Protein AF-A0A0R3QEC2-F1 (afdb_monomer_lite)

Organism: NCBI:txid42155

Structure (mmCIF, N/CA/C/O backbone):
data_AF-A0A0R3QEC2-F1
#
_entry.id   AF-A0A0R3QEC2-F1
#
loop_
_atom_site.group_PDB
_atom_site.id
_atom_site.type_symbol
_atom_site.label_atom_id
_atom_site.label_alt_id
_atom_site.label_comp_id
_atom_site.label_asym_id
_atom_site.label_entity_id
_atom_site.label_seq_id
_atom_site.pdbx_PDB_ins_code
_atom_site.Cartn_x
_atom_site.Cartn_y
_atom_site.Cartn_z
_atom_site.occupancy
_atom_site.B_iso_or_e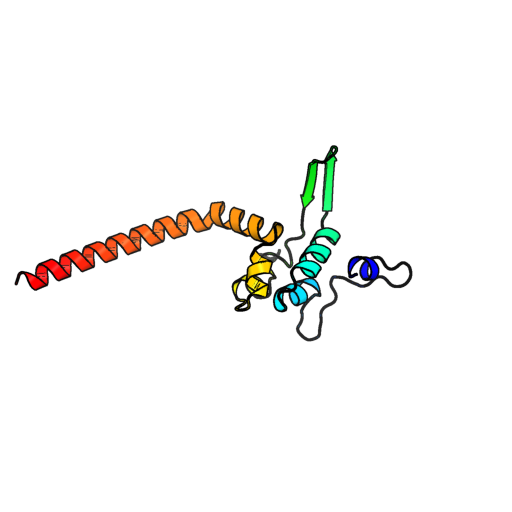quiv
_atom_site.auth_seq_id
_atom_site.auth_comp_id
_atom_site.auth_asym_id
_atom_site.auth_atom_id
_atom_site.pdbx_PDB_model_num
ATOM 1 N N . MET A 1 1 ? 9.757 -11.170 -11.284 1.00 74.12 1 MET A N 1
ATOM 2 C CA . MET A 1 1 ? 9.654 -11.178 -12.782 1.00 74.12 1 MET A CA 1
ATOM 3 C C . MET A 1 1 ? 9.245 -9.807 -13.305 1.00 74.12 1 MET A C 1
ATOM 5 O O . MET A 1 1 ? 9.663 -9.419 -14.393 1.00 74.12 1 MET A O 1
ATOM 9 N N . TYR A 1 2 ? 8.464 -9.063 -12.522 1.00 86.56 2 TYR A N 1
ATOM 10 C CA . TYR A 1 2 ? 8.042 -7.707 -12.837 1.00 86.56 2 TYR A CA 1
ATOM 11 C C . TYR A 1 2 ? 9.228 -6.733 -12.945 1.00 86.56 2 TYR A C 1
ATOM 13 O O . TYR A 1 2 ? 9.320 -5.982 -13.915 1.00 86.56 2 TYR A O 1
ATOM 21 N N . SER A 1 3 ? 10.201 -6.830 -12.030 1.00 86.19 3 SER A N 1
ATOM 22 C CA . SER A 1 3 ? 11.428 -6.017 -12.043 1.00 86.19 3 SER A CA 1
ATOM 23 C C . SER A 1 3 ? 12.177 -6.082 -13.376 1.00 86.19 3 SER A C 1
ATOM 25 O O . SER A 1 3 ? 12.608 -5.059 -13.907 1.00 86.19 3 SER A O 1
ATOM 27 N N . TYR A 1 4 ? 12.268 -7.278 -13.966 1.00 89.19 4 TYR A N 1
ATOM 28 C CA . TYR A 1 4 ? 12.921 -7.473 -15.258 1.00 89.19 4 TYR A CA 1
ATOM 29 C C . TYR A 1 4 ? 12.174 -6.769 -16.397 1.00 89.19 4 TYR A C 1
ATOM 31 O O . TYR A 1 4 ? 12.809 -6.149 -17.243 1.00 89.19 4 TYR A O 1
ATOM 39 N N . ALA A 1 5 ? 10.838 -6.828 -16.407 1.00 89.62 5 ALA A N 1
ATOM 40 C CA . ALA A 1 5 ? 10.022 -6.183 -17.435 1.00 89.62 5 ALA A CA 1
ATOM 41 C C . ALA A 1 5 ? 10.134 -4.651 -17.378 1.00 89.62 5 ALA A C 1
ATOM 43 O O . ALA A 1 5 ? 10.307 -4.002 -18.408 1.00 89.62 5 ALA A O 1
ATOM 44 N N . VAL A 1 6 ? 10.097 -4.071 -16.175 1.00 90.50 6 VAL A N 1
ATOM 45 C CA . VAL A 1 6 ? 10.243 -2.617 -15.989 1.00 90.50 6 VAL A CA 1
ATOM 46 C C . VAL A 1 6 ? 11.655 -2.150 -16.352 1.00 90.50 6 VAL A C 1
ATOM 48 O O . VAL A 1 6 ? 11.821 -1.108 -16.977 1.00 90.50 6 VAL A O 1
ATOM 51 N N . ARG A 1 7 ? 12.686 -2.938 -16.023 1.00 89.50 7 ARG A N 1
ATOM 52 C CA . ARG A 1 7 ? 14.099 -2.600 -16.274 1.00 89.50 7 ARG A CA 1
ATOM 53 C C . ARG A 1 7 ? 14.646 -3.144 -17.598 1.00 89.50 7 ARG A C 1
ATOM 55 O O . ARG A 1 7 ? 15.861 -3.176 -17.790 1.00 89.50 7 ARG A O 1
ATOM 62 N N . HIS A 1 8 ? 13.786 -3.603 -18.505 1.00 91.38 8 HIS A N 1
ATOM 63 C CA . HIS A 1 8 ? 14.235 -4.229 -19.743 1.00 91.38 8 HIS A CA 1
ATOM 64 C C . HIS A 1 8 ? 14.979 -3.225 -20.639 1.00 91.38 8 HIS A C 1
ATOM 66 O O . HIS A 1 8 ? 14.452 -2.173 -20.992 1.00 91.38 8 HIS A O 1
ATOM 72 N N . TRP A 1 9 ? 16.195 -3.585 -21.058 1.00 90.25 9 TRP A N 1
ATOM 73 C CA . TRP A 1 9 ? 17.149 -2.686 -21.721 1.00 90.25 9 TRP A CA 1
ATOM 74 C C . TRP A 1 9 ? 16.663 -2.078 -23.048 1.00 90.25 9 TRP A C 1
ATOM 76 O O . TRP A 1 9 ? 17.016 -0.947 -23.361 1.00 90.25 9 TRP A O 1
ATOM 86 N N . ALA A 1 10 ? 15.862 -2.808 -23.834 1.00 91.94 10 ALA A N 1
ATOM 87 C CA . ALA A 1 10 ? 15.397 -2.345 -25.148 1.00 91.94 10 ALA A CA 1
ATOM 88 C C . ALA A 1 10 ? 13.958 -1.805 -25.146 1.00 91.94 10 ALA A C 1
ATOM 90 O O . ALA A 1 10 ? 13.570 -1.067 -26.048 1.00 91.94 10 ALA A O 1
ATOM 91 N N . LYS A 1 11 ? 13.140 -2.234 -24.179 1.00 90.50 11 LYS A N 1
ATOM 92 C CA . LYS A 1 11 ? 11.689 -1.979 -24.128 1.00 90.50 11 LYS A CA 1
ATOM 93 C C . LYS A 1 11 ? 11.215 -2.014 -22.672 1.00 90.50 11 LYS A C 1
ATOM 95 O O . LYS A 1 11 ? 10.656 -3.033 -22.268 1.00 90.50 11 LYS A O 1
ATOM 100 N N . PRO A 1 12 ? 11.498 -0.970 -21.879 1.00 89.88 12 PRO A N 1
ATOM 101 C CA . PRO A 1 12 ? 11.051 -0.912 -20.494 1.00 89.88 12 PRO A CA 1
ATOM 102 C C . PRO A 1 12 ? 9.522 -0.831 -20.435 1.00 89.88 12 PRO A C 1
ATOM 104 O O . PRO A 1 12 ? 8.898 -0.104 -21.211 1.00 89.88 12 PRO A O 1
ATOM 107 N N . ALA A 1 13 ? 8.918 -1.597 -19.530 1.00 89.62 13 ALA A N 1
ATOM 108 C CA . ALA A 1 13 ? 7.489 -1.509 -19.251 1.00 89.62 13 ALA A CA 1
ATOM 109 C C . ALA A 1 13 ? 7.173 -0.266 -18.405 1.00 89.62 13 ALA A C 1
ATOM 111 O O . ALA A 1 13 ? 7.894 0.039 -17.455 1.00 89.62 13 ALA A O 1
ATOM 112 N N . ASP A 1 14 ? 6.075 0.422 -18.726 1.00 88.25 14 ASP A N 1
ATOM 113 C CA . ASP A 1 14 ? 5.601 1.575 -17.957 1.00 88.25 14 ASP A CA 1
ATOM 114 C C . ASP A 1 14 ? 4.799 1.109 -16.721 1.00 88.25 14 ASP A C 1
ATOM 116 O O . ASP A 1 14 ? 3.773 0.439 -16.881 1.00 88.25 14 ASP A O 1
ATOM 120 N N . PRO A 1 15 ? 5.229 1.442 -15.488 1.00 85.38 15 PRO A N 1
ATOM 121 C CA . PRO A 1 15 ? 4.535 1.053 -14.260 1.00 85.38 15 PRO A CA 1
ATOM 122 C C . PRO A 1 15 ? 3.237 1.838 -14.000 1.00 85.38 15 PRO A C 1
ATOM 124 O O . PRO A 1 15 ? 2.452 1.430 -13.146 1.00 85.38 15 PRO A O 1
ATOM 127 N N . ASN A 1 16 ? 2.996 2.945 -14.710 1.00 86.00 16 ASN A N 1
ATOM 128 C CA . ASN A 1 16 ? 1.839 3.821 -14.507 1.00 86.00 16 ASN A CA 1
ATOM 129 C C . ASN A 1 16 ? 0.770 3.675 -15.600 1.00 86.00 16 ASN A C 1
ATOM 131 O O . ASN A 1 16 ? -0.221 4.408 -15.590 1.00 86.00 16 ASN A O 1
ATOM 135 N N . ILE A 1 17 ? 0.943 2.735 -16.534 1.00 89.50 17 ILE A N 1
ATOM 136 C CA . ILE A 1 17 ? -0.031 2.494 -17.599 1.00 89.50 17 ILE A CA 1
ATOM 137 C C . ILE A 1 17 ? -1.372 2.039 -17.018 1.00 89.50 17 ILE A C 1
ATOM 139 O O . ILE A 1 17 ? -1.427 1.157 -16.169 1.00 89.50 17 ILE A O 1
ATOM 143 N N . VAL A 1 18 ? -2.474 2.626 -17.478 1.00 90.25 18 VAL A N 1
ATOM 144 C CA . VAL A 1 18 ? -3.816 2.263 -17.007 1.00 90.25 18 VAL A CA 1
ATOM 145 C C . VAL A 1 18 ? -4.487 1.279 -17.957 1.00 90.25 18 VAL A C 1
ATOM 147 O O . VAL A 1 18 ? -4.345 1.369 -19.177 1.00 90.25 18 VAL A O 1
ATOM 150 N N . ASN A 1 19 ? -5.238 0.330 -17.401 1.00 91.25 19 ASN A N 1
ATOM 151 C CA . ASN A 1 19 ? -6.097 -0.547 -18.192 1.00 91.25 19 ASN A CA 1
ATOM 152 C C . ASN A 1 19 ? -7.417 0.154 -18.584 1.00 91.25 19 ASN A C 1
ATOM 154 O O . ASN A 1 19 ? -7.685 1.286 -18.185 1.00 91.25 19 ASN A O 1
ATOM 158 N N . ALA A 1 20 ? -8.287 -0.538 -19.329 1.00 91.88 20 ALA A N 1
ATOM 159 C CA . ALA A 1 20 ? -9.606 -0.014 -19.715 1.00 91.88 20 ALA A CA 1
ATOM 160 C C . ALA A 1 20 ? -10.526 0.315 -18.518 1.00 91.88 20 ALA A C 1
ATOM 162 O O . ALA A 1 20 ? -11.481 1.069 -18.667 1.00 91.88 20 ALA A O 1
ATOM 163 N N . ALA A 1 21 ? -10.236 -0.238 -17.338 1.00 86.50 21 ALA A N 1
ATOM 164 C CA . ALA A 1 21 ? -10.931 0.051 -16.088 1.00 86.50 21 ALA A CA 1
ATOM 165 C C . ALA A 1 21 ? -10.243 1.156 -15.257 1.00 86.50 21 ALA A C 1
ATOM 167 O O . ALA A 1 21 ? -10.613 1.355 -14.104 1.00 86.50 21 ALA A O 1
ATOM 168 N N . GLY A 1 22 ? -9.233 1.846 -15.803 1.00 86.31 22 GLY A N 1
ATOM 169 C CA . GLY A 1 22 ? -8.507 2.919 -15.119 1.00 86.31 22 GLY A CA 1
ATOM 170 C C . GLY A 1 22 ? -7.526 2.452 -14.037 1.00 86.31 22 GLY A C 1
ATOM 171 O O . GLY A 1 22 ? -7.051 3.271 -13.258 1.00 86.31 22 GLY A O 1
ATOM 172 N N . LEU A 1 23 ? -7.210 1.155 -13.970 1.00 87.12 23 LEU A N 1
ATOM 173 C CA . LEU A 1 23 ? -6.312 0.587 -12.962 1.00 87.12 23 LEU A CA 1
ATOM 174 C C . LEU A 1 23 ? -4.873 0.541 -13.477 1.00 87.12 23 LEU A C 1
ATOM 176 O O . LEU A 1 23 ? -4.609 0.007 -14.556 1.00 87.12 23 LEU A O 1
ATOM 180 N N . THR A 1 24 ? -3.951 1.044 -12.663 1.00 89.50 24 THR A N 1
ATOM 181 C CA . THR A 1 24 ? -2.507 0.814 -12.798 1.00 89.50 24 THR A CA 1
ATOM 182 C C . THR A 1 24 ? -2.148 -0.632 -12.425 1.00 89.50 24 THR A C 1
ATOM 184 O O . THR A 1 24 ? -2.899 -1.276 -11.691 1.00 89.50 24 THR A O 1
ATOM 187 N N . PRO A 1 25 ? -0.987 -1.166 -12.845 1.00 90.38 25 PRO A N 1
ATOM 188 C CA . PRO A 1 25 ? -0.506 -2.480 -12.421 1.00 90.38 25 PRO A CA 1
ATOM 189 C C . PRO A 1 25 ? -0.522 -2.667 -10.900 1.00 90.38 25 PRO A C 1
ATOM 191 O O . PRO A 1 25 ? -0.915 -3.728 -10.421 1.00 90.38 25 PRO A O 1
ATOM 194 N N . LEU A 1 26 ? -0.173 -1.616 -10.148 1.00 90.19 26 LEU A N 1
ATOM 195 C CA . LEU A 1 26 ? -0.185 -1.626 -8.686 1.00 90.19 26 LEU A CA 1
ATOM 196 C C . LEU A 1 26 ? -1.605 -1.763 -8.119 1.00 90.19 26 LEU A C 1
ATOM 198 O O . LEU A 1 26 ? -1.857 -2.626 -7.283 1.00 90.19 26 LEU A O 1
ATOM 202 N N . THR A 1 27 ? -2.546 -0.940 -8.591 1.00 89.88 27 THR A N 1
ATOM 203 C CA . THR A 1 27 ? -3.953 -0.995 -8.140 1.00 89.88 27 THR A CA 1
ATOM 204 C C . THR A 1 27 ? -4.670 -2.255 -8.628 1.00 89.88 27 THR A C 1
ATOM 206 O O . THR A 1 27 ? -5.575 -2.769 -7.975 1.00 89.88 27 THR A O 1
ATOM 209 N N . LEU A 1 28 ? -4.241 -2.819 -9.756 1.00 91.00 28 LEU A N 1
ATOM 210 C CA . LEU A 1 28 ? -4.712 -4.115 -10.221 1.00 91.00 28 LEU A CA 1
ATOM 211 C C . LEU A 1 28 ? -4.204 -5.249 -9.321 1.00 91.00 28 LEU A C 1
ATOM 213 O O . LEU A 1 28 ? -4.984 -6.130 -8.961 1.00 91.00 28 LEU A O 1
ATOM 217 N N . ALA A 1 29 ? -2.927 -5.220 -8.929 1.00 91.75 29 ALA A N 1
ATOM 218 C CA . ALA A 1 29 ? -2.355 -6.203 -8.012 1.00 91.75 29 ALA A CA 1
ATOM 219 C C . ALA A 1 29 ? -3.083 -6.198 -6.661 1.00 91.75 29 ALA A C 1
ATOM 221 O O . ALA A 1 29 ? -3.400 -7.270 -6.139 1.00 91.75 29 ALA A O 1
ATOM 222 N N . THR A 1 30 ? -3.441 -5.014 -6.147 1.00 90.69 30 THR A N 1
ATOM 223 C CA . THR A 1 30 ? -4.228 -4.909 -4.912 1.00 90.69 30 THR A CA 1
ATOM 224 C C . THR A 1 30 ? -5.661 -5.383 -5.082 1.00 90.69 30 THR A C 1
ATOM 226 O O . THR A 1 30 ? -6.171 -6.120 -4.239 1.00 90.69 30 THR A O 1
ATOM 229 N N . LYS A 1 31 ? -6.307 -5.066 -6.206 1.00 90.81 31 LYS A N 1
ATOM 230 C CA . LYS A 1 31 ? -7.647 -5.580 -6.510 1.00 90.81 31 LYS A CA 1
ATOM 231 C C . LYS A 1 31 ? -7.691 -7.107 -6.563 1.00 90.81 31 LYS A C 1
ATOM 233 O O . LYS A 1 31 ? -8.659 -7.697 -6.095 1.00 90.81 31 LYS A O 1
ATOM 238 N N . LEU A 1 32 ? -6.638 -7.739 -7.079 1.00 91.12 32 LEU A N 1
ATOM 239 C CA . LEU A 1 32 ? -6.506 -9.196 -7.166 1.00 91.12 32 LEU A CA 1
ATOM 240 C C . LEU A 1 32 ? -5.950 -9.861 -5.892 1.00 91.12 32 LEU A C 1
ATOM 242 O O . LEU A 1 32 ? -5.882 -11.089 -5.845 1.00 91.12 32 LEU A O 1
ATOM 246 N N . GLY A 1 33 ? -5.510 -9.091 -4.891 1.00 90.75 33 GLY A N 1
ATOM 247 C CA . GLY A 1 33 ? -4.911 -9.630 -3.665 1.00 90.75 33 GLY A CA 1
ATOM 248 C C . GLY A 1 33 ? -3.540 -10.289 -3.863 1.00 90.75 33 GLY A C 1
ATOM 249 O O . GLY A 1 33 ? -3.185 -11.220 -3.152 1.00 90.75 33 GLY A O 1
ATOM 250 N N . ARG A 1 34 ? -2.749 -9.880 -4.861 1.00 92.50 34 ARG A N 1
ATOM 251 C CA . ARG A 1 34 ? -1.446 -10.513 -5.149 1.00 92.50 34 ARG A CA 1
ATOM 252 C C . ARG A 1 34 ? -0.312 -9.837 -4.374 1.00 92.50 34 ARG A C 1
ATOM 254 O O . ARG A 1 34 ? 0.372 -8.974 -4.922 1.00 92.50 34 ARG A O 1
ATOM 261 N N . LYS A 1 35 ? -0.108 -10.265 -3.123 1.00 92.12 35 LYS A N 1
ATOM 262 C CA . LYS A 1 35 ? 0.888 -9.702 -2.193 1.00 92.12 35 LYS A CA 1
ATOM 263 C C . LYS A 1 35 ? 2.317 -9.688 -2.744 1.00 92.12 35 LYS A C 1
ATOM 265 O O . LYS A 1 35 ? 2.918 -8.623 -2.790 1.00 92.12 35 LYS A O 1
ATOM 270 N N . ASP A 1 36 ? 2.830 -10.819 -3.230 1.00 91.44 36 ASP A N 1
ATOM 271 C CA . ASP A 1 36 ? 4.238 -10.927 -3.656 1.00 91.44 36 ASP A CA 1
ATOM 272 C C . ASP A 1 36 ? 4.606 -9.914 -4.753 1.00 91.44 36 ASP A C 1
ATOM 274 O O . ASP A 1 36 ? 5.641 -9.250 -4.708 1.00 91.44 36 ASP A O 1
ATOM 278 N N . ILE A 1 37 ? 3.725 -9.766 -5.749 1.00 92.19 37 ILE A N 1
ATOM 279 C CA . ILE A 1 37 ? 3.924 -8.834 -6.866 1.00 92.19 37 ILE A CA 1
ATOM 280 C C . ILE A 1 37 ? 3.743 -7.390 -6.396 1.00 92.19 37 ILE A C 1
ATOM 282 O O . ILE A 1 37 ? 4.470 -6.507 -6.846 1.00 92.19 37 ILE A O 1
ATOM 286 N N . PHE A 1 38 ? 2.789 -7.143 -5.497 1.00 92.00 38 PHE A N 1
ATOM 287 C CA . PHE A 1 38 ? 2.576 -5.829 -4.901 1.00 92.00 38 PHE A CA 1
ATOM 288 C C . PHE A 1 38 ? 3.817 -5.347 -4.134 1.00 92.00 38 PHE A C 1
ATOM 290 O O . PHE A 1 38 ? 4.243 -4.206 -4.316 1.00 92.00 38 PHE A O 1
ATOM 297 N N . GLU A 1 39 ? 4.447 -6.221 -3.349 1.00 91.31 39 GLU A N 1
ATOM 298 C CA . GLU A 1 39 ? 5.687 -5.912 -2.630 1.00 91.31 39 GLU A CA 1
ATOM 299 C C . GLU A 1 39 ? 6.871 -5.726 -3.589 1.00 91.31 39 GLU A C 1
ATOM 301 O O . GLU A 1 39 ? 7.597 -4.741 -3.458 1.00 91.31 39 GLU A O 1
ATOM 306 N N . GLU A 1 40 ? 7.015 -6.575 -4.621 1.00 91.44 40 GLU A N 1
ATOM 307 C CA . GLU A 1 40 ? 8.029 -6.387 -5.680 1.00 91.44 40 GLU A CA 1
ATOM 308 C C . GLU A 1 40 ? 7.856 -5.016 -6.367 1.00 91.44 40 GLU A C 1
ATOM 310 O O . GLU A 1 40 ? 8.836 -4.314 -6.615 1.00 91.44 40 GLU A O 1
ATOM 315 N N . MET A 1 41 ? 6.617 -4.598 -6.652 1.00 91.75 41 MET A N 1
ATOM 316 C CA . MET A 1 41 ? 6.316 -3.288 -7.241 1.00 91.75 41 MET A CA 1
ATOM 317 C C . MET A 1 41 ? 6.682 -2.131 -6.305 1.00 91.75 41 MET A C 1
ATOM 319 O O . MET A 1 41 ? 7.307 -1.168 -6.752 1.00 91.75 41 MET A O 1
ATOM 323 N N . LEU A 1 42 ? 6.306 -2.203 -5.024 1.00 90.38 42 LEU A N 1
ATOM 324 C CA . LEU A 1 42 ? 6.607 -1.158 -4.039 1.00 90.38 42 LEU A CA 1
ATOM 325 C C . LEU A 1 42 ? 8.109 -0.991 -3.816 1.00 90.38 42 LEU A C 1
ATOM 327 O O . LEU A 1 42 ? 8.606 0.134 -3.803 1.00 90.38 42 LEU A O 1
ATOM 331 N N . GLU A 1 43 ? 8.828 -2.103 -3.702 1.00 90.19 43 GLU A N 1
ATOM 332 C CA . GLU A 1 43 ? 10.276 -2.127 -3.511 1.00 90.19 43 GLU A CA 1
ATOM 333 C C . GLU A 1 43 ? 11.025 -1.509 -4.703 1.00 90.19 43 GLU A C 1
ATOM 335 O O . GLU A 1 43 ? 12.070 -0.884 -4.533 1.00 90.19 43 GLU A O 1
ATOM 340 N N . LEU A 1 44 ? 10.477 -1.617 -5.919 1.00 90.56 44 LEU A N 1
ATOM 341 C CA . LEU A 1 44 ? 11.038 -0.970 -7.109 1.00 90.56 44 LEU A CA 1
ATOM 342 C C . LEU A 1 44 ? 10.769 0.532 -7.180 1.00 90.56 44 LEU A C 1
ATOM 344 O O . LEU A 1 44 ? 11.573 1.254 -7.768 1.00 90.56 44 LEU A O 1
ATOM 348 N N . MET A 1 45 ? 9.635 0.990 -6.647 1.00 88.62 45 MET A N 1
ATOM 349 C CA . MET A 1 45 ? 9.233 2.400 -6.690 1.00 88.62 45 MET A CA 1
ATOM 350 C C . MET A 1 45 ? 9.777 3.220 -5.520 1.00 88.62 45 MET A C 1
ATOM 352 O O . MET A 1 45 ? 9.632 4.444 -5.517 1.00 88.62 45 MET A O 1
ATOM 356 N N . LYS A 1 46 ? 10.363 2.571 -4.511 1.00 90.94 46 LYS A N 1
ATOM 357 C CA . LYS A 1 46 ? 10.887 3.268 -3.341 1.00 90.94 46 LYS A CA 1
ATOM 358 C C . LYS A 1 46 ? 12.052 4.185 -3.709 1.00 90.94 46 LYS A C 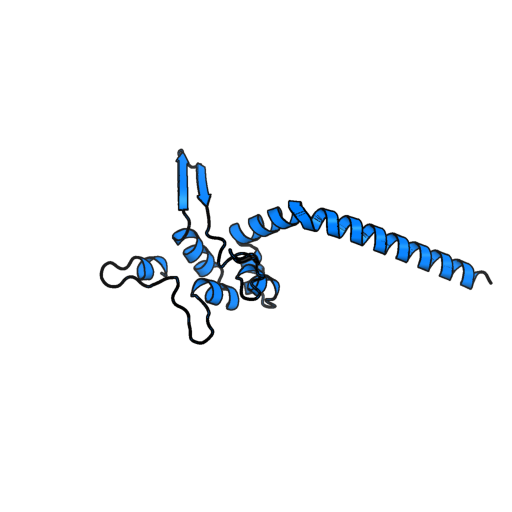1
ATOM 360 O O . LYS A 1 46 ? 12.865 3.887 -4.583 1.00 90.94 46 LYS A O 1
ATOM 365 N N . VAL A 1 47 ? 12.159 5.282 -2.974 1.00 92.62 47 VAL A N 1
ATOM 366 C CA . VAL A 1 47 ? 13.279 6.219 -3.053 1.00 92.62 47 VAL A CA 1
ATOM 367 C C . VAL A 1 47 ? 14.102 6.076 -1.780 1.00 92.62 47 VAL A C 1
ATOM 369 O O . VAL A 1 47 ? 13.613 6.372 -0.692 1.00 92.62 47 VAL A O 1
ATOM 372 N N . GLU A 1 48 ? 15.341 5.606 -1.907 1.00 93.25 48 GLU A N 1
ATOM 373 C CA . GLU A 1 48 ? 16.294 5.542 -0.794 1.00 93.25 48 GLU A CA 1
ATOM 374 C C . GLU A 1 48 ? 16.932 6.924 -0.588 1.00 93.25 48 GLU A C 1
ATOM 376 O O . GLU A 1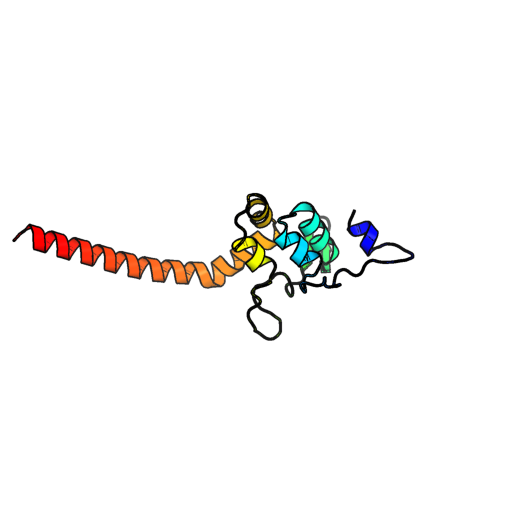 48 ? 17.528 7.482 -1.507 1.00 93.25 48 GLU A O 1
ATOM 381 N N . PHE A 1 49 ? 16.800 7.486 0.615 1.00 93.69 49 PHE A N 1
ATOM 382 C CA . PHE A 1 49 ? 17.427 8.759 0.979 1.00 93.69 49 PHE A CA 1
ATOM 383 C C . PHE A 1 49 ? 18.867 8.570 1.440 1.00 93.69 49 PHE A C 1
ATOM 385 O O . PHE A 1 49 ? 19.753 9.331 1.059 1.00 93.69 49 PHE A O 1
ATOM 392 N N . TRP A 1 50 ? 19.094 7.576 2.297 1.00 94.88 50 TRP A N 1
ATOM 393 C CA . TRP A 1 50 ? 20.416 7.227 2.795 1.00 94.88 50 TRP A CA 1
ATOM 394 C C . TRP A 1 50 ? 20.445 5.779 3.274 1.00 94.88 50 TRP A C 1
ATOM 396 O O . TRP A 1 50 ? 19.432 5.217 3.700 1.00 94.88 50 TRP A O 1
ATOM 406 N N . ARG A 1 51 ? 21.645 5.200 3.253 1.00 96.12 51 ARG A N 1
ATOM 407 C CA . ARG A 1 51 ? 21.930 3.872 3.786 1.00 96.12 51 ARG A CA 1
ATOM 408 C C . ARG A 1 51 ? 23.256 3.881 4.520 1.00 96.12 51 ARG A C 1
ATOM 410 O O . ARG A 1 51 ? 24.272 4.304 3.973 1.00 96.12 51 ARG A O 1
ATOM 417 N N . PHE A 1 52 ? 23.243 3.378 5.745 1.00 95.38 52 PHE A N 1
ATOM 418 C CA . PHE A 1 52 ? 24.439 3.131 6.531 1.00 95.38 52 PHE A CA 1
ATOM 419 C C . PHE A 1 52 ? 24.472 1.654 6.906 1.00 95.38 52 PHE A C 1
ATOM 421 O O . PHE A 1 52 ? 23.672 1.206 7.722 1.00 95.38 52 PHE A O 1
ATOM 428 N N . SER A 1 53 ? 25.395 0.900 6.302 1.00 94.12 53 SER A N 1
ATOM 429 C CA . SER A 1 53 ? 25.495 -0.552 6.493 1.00 94.12 53 SER A CA 1
ATOM 430 C C . SER A 1 53 ? 24.167 -1.266 6.157 1.00 94.12 53 SER A C 1
ATOM 432 O O . SER A 1 53 ? 23.789 -1.337 4.981 1.00 94.12 53 SER A O 1
ATOM 434 N N . ASP A 1 54 ? 23.478 -1.760 7.182 1.00 92.81 54 ASP A N 1
ATOM 435 C CA . ASP A 1 54 ? 22.218 -2.504 7.209 1.00 92.81 54 ASP A CA 1
ATOM 436 C C . ASP A 1 54 ? 20.995 -1.612 7.484 1.00 92.81 54 ASP A C 1
ATOM 438 O O . ASP A 1 54 ? 19.860 -2.027 7.258 1.00 92.81 54 ASP A O 1
ATOM 442 N N . MET A 1 55 ? 21.204 -0.367 7.916 1.00 92.06 55 MET A N 1
ATOM 443 C CA . MET A 1 55 ? 20.133 0.594 8.169 1.00 92.06 55 MET A CA 1
ATOM 444 C C . MET A 1 55 ? 19.867 1.428 6.915 1.00 92.06 55 MET A C 1
ATOM 446 O O . MET A 1 55 ? 20.767 2.092 6.394 1.00 92.06 55 MET A O 1
ATOM 450 N N . THR A 1 56 ? 18.621 1.423 6.439 1.00 93.31 56 THR A N 1
ATOM 451 C CA . THR A 1 56 ? 18.176 2.217 5.283 1.00 93.31 56 THR A CA 1
ATOM 452 C C . THR A 1 56 ? 17.044 3.156 5.677 1.00 93.31 56 THR A C 1
ATOM 454 O O . THR A 1 56 ? 16.150 2.796 6.442 1.00 93.31 56 THR A O 1
ATOM 457 N N . CYS A 1 57 ? 17.061 4.367 5.128 1.00 92.25 57 CYS A N 1
ATOM 458 C CA . CYS A 1 57 ? 15.916 5.265 5.145 1.00 92.25 57 CYS A CA 1
ATOM 459 C C . CYS A 1 57 ? 15.377 5.379 3.724 1.00 92.25 57 CYS A C 1
ATOM 461 O O . CYS A 1 57 ? 16.039 5.930 2.844 1.00 92.25 57 CYS A O 1
ATOM 463 N N . SER A 1 58 ? 14.181 4.836 3.509 1.00 92.75 58 SER A N 1
ATOM 464 C CA . SER A 1 58 ? 13.503 4.832 2.214 1.00 92.75 58 SER A CA 1
ATOM 465 C C . SER A 1 58 ? 12.097 5.407 2.345 1.00 92.75 58 SER A C 1
ATOM 467 O O . SER A 1 58 ? 11.439 5.223 3.369 1.00 92.75 58 SER A O 1
ATOM 469 N N . ALA A 1 59 ? 11.625 6.076 1.297 1.00 91.75 59 ALA A N 1
ATOM 470 C CA . ALA A 1 59 ? 10.242 6.512 1.155 1.00 91.75 59 ALA A CA 1
ATOM 471 C C . ALA A 1 59 ? 9.529 5.736 0.050 1.00 91.75 59 ALA A C 1
ATOM 473 O O . ALA A 1 59 ? 10.092 5.482 -1.015 1.00 91.75 59 ALA A O 1
ATOM 474 N N . TYR A 1 60 ? 8.257 5.431 0.296 1.00 91.06 60 TYR A N 1
ATOM 475 C CA . TYR A 1 60 ? 7.353 4.833 -0.679 1.00 91.06 60 TYR A CA 1
ATOM 476 C C . TYR A 1 60 ? 6.385 5.897 -1.215 1.00 91.06 60 TYR A C 1
ATOM 478 O O . TYR A 1 60 ? 5.910 6.733 -0.438 1.00 91.06 60 TYR A O 1
ATOM 486 N N . PRO A 1 61 ? 6.062 5.893 -2.519 1.00 87.50 61 PRO A N 1
ATOM 487 C CA . PRO A 1 61 ? 5.094 6.830 -3.077 1.00 87.50 61 PRO A CA 1
ATOM 488 C C . PRO A 1 61 ? 3.678 6.529 -2.564 1.00 87.50 61 PRO A C 1
ATOM 490 O O . PRO A 1 61 ? 3.184 5.409 -2.679 1.00 87.50 61 PRO A O 1
ATOM 493 N N . LEU A 1 62 ? 3.000 7.549 -2.027 1.00 85.25 62 LEU A N 1
ATOM 494 C CA . LEU A 1 62 ? 1.669 7.402 -1.419 1.00 85.25 62 LEU A CA 1
ATOM 495 C C . LEU A 1 62 ? 0.499 7.660 -2.381 1.00 85.25 62 LEU A C 1
ATOM 497 O O . LEU A 1 62 ? -0.641 7.377 -2.032 1.00 85.25 62 LEU A O 1
ATOM 501 N N . THR A 1 63 ? 0.750 8.163 -3.590 1.00 82.12 63 THR A N 1
ATOM 502 C CA . THR A 1 63 ? -0.288 8.658 -4.520 1.00 82.12 63 THR A CA 1
ATOM 503 C C . THR A 1 63 ? -1.353 7.621 -4.886 1.00 82.12 63 THR A C 1
ATOM 505 O O . THR A 1 63 ? -2.536 7.948 -4.947 1.00 82.12 63 THR A O 1
ATOM 508 N N . ALA A 1 64 ? -0.942 6.375 -5.124 1.00 79.56 64 ALA A N 1
ATOM 509 C CA . ALA A 1 64 ? -1.844 5.255 -5.401 1.00 79.56 64 ALA A CA 1
ATOM 510 C C . ALA A 1 64 ? -2.127 4.393 -4.156 1.00 79.56 64 ALA A C 1
ATOM 512 O O . ALA A 1 64 ? -3.022 3.545 -4.183 1.00 79.56 64 ALA A O 1
ATOM 513 N N . LEU A 1 65 ? -1.360 4.596 -3.079 1.00 86.38 65 LEU A N 1
ATOM 514 C CA . LEU A 1 65 ? -1.430 3.787 -1.869 1.00 86.38 65 LEU A CA 1
ATOM 515 C C . LEU A 1 65 ? -2.470 4.318 -0.882 1.00 86.38 65 LEU A C 1
ATOM 517 O O . LEU A 1 65 ? -3.277 3.541 -0.377 1.00 86.38 65 LEU A O 1
ATOM 521 N N . ASP A 1 66 ? -2.458 5.626 -0.627 1.00 86.75 66 ASP A N 1
ATOM 522 C CA . ASP A 1 66 ? -3.272 6.255 0.406 1.00 86.75 66 ASP A CA 1
ATOM 523 C C . ASP A 1 66 ? -4.693 6.606 -0.071 1.00 86.75 66 ASP A C 1
ATOM 525 O O . ASP A 1 66 ? -4.978 6.766 -1.258 1.00 86.75 66 ASP A O 1
ATOM 529 N N . THR A 1 67 ? -5.611 6.748 0.885 1.00 87.00 67 THR A N 1
ATOM 530 C CA . THR A 1 67 ? -7.014 7.135 0.675 1.00 87.00 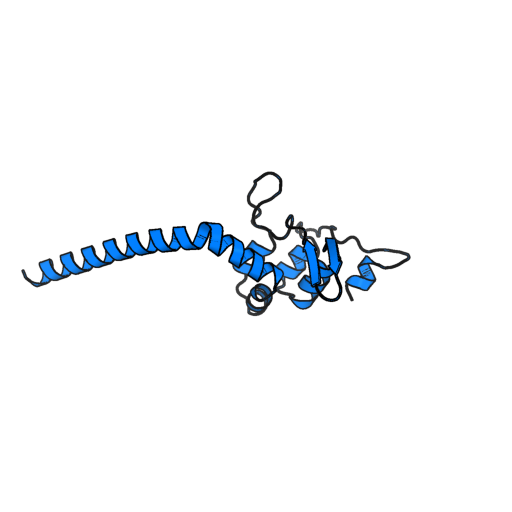67 THR A CA 1
ATOM 531 C C . THR A 1 67 ? -7.191 8.596 0.274 1.00 87.00 67 THR A C 1
ATOM 533 O O . THR A 1 67 ? -8.317 9.008 0.009 1.00 87.00 67 THR A O 1
ATOM 536 N N . ILE A 1 68 ? -6.125 9.396 0.253 1.00 88.06 68 ILE A N 1
ATOM 537 C CA . ILE A 1 68 ? -6.163 10.825 -0.063 1.00 88.06 68 ILE A CA 1
ATOM 538 C C . ILE A 1 68 ? -5.226 11.090 -1.241 1.00 88.06 68 ILE A C 1
ATOM 540 O O . ILE A 1 68 ? -4.075 10.657 -1.248 1.00 88.06 68 ILE A O 1
ATOM 544 N N . ARG A 1 69 ? -5.732 11.796 -2.251 1.00 85.44 69 ARG A N 1
ATOM 545 C CA . ARG A 1 69 ? -4.947 12.256 -3.399 1.00 85.44 69 ARG A CA 1
ATOM 546 C C . ARG A 1 69 ? -4.186 13.549 -3.059 1.00 85.44 69 ARG A C 1
ATOM 548 O O . ARG A 1 69 ? -4.555 14.246 -2.117 1.00 85.44 69 ARG A O 1
ATOM 555 N N . PRO A 1 70 ? -3.162 13.932 -3.844 1.00 83.56 70 PRO A N 1
ATOM 556 C CA . PRO A 1 70 ? -2.422 15.181 -3.626 1.00 83.56 70 PRO A CA 1
ATOM 557 C C . PRO A 1 70 ? -3.276 16.461 -3.669 1.00 83.56 70 PRO A C 1
ATOM 559 O O . PRO A 1 70 ? -2.867 17.482 -3.129 1.00 83.56 70 PRO A O 1
ATOM 562 N N . ASP A 1 71 ? -4.450 16.413 -4.301 1.00 87.25 71 ASP A N 1
ATOM 563 C CA . ASP A 1 71 ? -5.430 17.507 -4.352 1.00 87.25 71 ASP A CA 1
ATOM 564 C C . ASP A 1 71 ? -6.316 17.596 -3.090 1.00 87.25 71 ASP A C 1
ATOM 566 O O . ASP A 1 71 ? -7.145 18.497 -2.979 1.00 87.25 71 ASP A O 1
ATOM 570 N N . GLY A 1 72 ? -6.157 16.667 -2.141 1.00 84.00 72 GLY A N 1
ATOM 571 C CA . GLY A 1 72 ? -6.981 16.551 -0.938 1.00 84.00 72 GLY A CA 1
ATOM 572 C C . GLY A 1 72 ? -8.294 15.787 -1.140 1.00 84.00 72 GLY A C 1
ATOM 573 O O . GLY A 1 72 ? -9.044 15.614 -0.181 1.00 84.00 72 GLY A O 1
ATOM 574 N N . SER A 1 73 ? -8.584 15.297 -2.351 1.00 88.12 73 SER A N 1
ATOM 575 C CA . SER A 1 73 ? -9.770 14.479 -2.615 1.00 88.12 73 SER A CA 1
ATOM 576 C C . SER A 1 73 ? -9.605 13.052 -2.084 1.00 88.12 73 SER A C 1
ATOM 578 O O . SER A 1 73 ? -8.502 12.503 -2.020 1.00 88.12 73 SER A O 1
ATOM 580 N N . THR A 1 74 ? -10.716 12.418 -1.703 1.00 86.69 74 THR A N 1
ATOM 581 C CA . THR A 1 74 ? -10.709 11.012 -1.278 1.00 86.69 74 THR A CA 1
ATOM 582 C C . THR A 1 74 ? -10.606 10.087 -2.491 1.00 86.69 74 THR A C 1
ATOM 584 O O . THR A 1 74 ? -11.398 10.176 -3.430 1.00 86.69 74 THR A O 1
ATOM 587 N N . ASN A 1 75 ? -9.637 9.172 -2.463 1.00 84.88 75 ASN A N 1
ATOM 588 C CA . ASN A 1 75 ? -9.453 8.138 -3.472 1.00 84.88 75 ASN A CA 1
ATOM 589 C C . ASN A 1 75 ? -10.076 6.815 -3.011 1.00 84.88 75 ASN A C 1
ATOM 591 O O . ASN A 1 75 ? -9.461 6.072 -2.245 1.00 84.88 75 ASN A O 1
ATOM 595 N N . TYR A 1 76 ? -11.281 6.511 -3.494 1.00 81.88 76 TYR A N 1
ATOM 596 C CA . TYR A 1 76 ? -11.953 5.238 -3.204 1.00 81.88 76 TYR A CA 1
ATOM 597 C C . TYR A 1 76 ? -11.334 4.045 -3.941 1.00 81.88 76 TYR A C 1
ATOM 599 O O . TYR A 1 76 ? -11.467 2.916 -3.477 1.00 81.88 76 TYR A O 1
ATOM 607 N N . ASP A 1 77 ? -10.606 4.303 -5.028 1.00 81.94 77 ASP A N 1
ATOM 608 C CA . ASP A 1 77 ? -9.887 3.291 -5.808 1.00 81.94 77 ASP A CA 1
ATOM 609 C C . ASP A 1 77 ? -8.428 3.133 -5.346 1.00 81.94 77 ASP A C 1
ATOM 611 O O . ASP A 1 77 ? -7.600 2.543 -6.043 1.00 81.94 77 ASP A O 1
ATOM 615 N N . SER A 1 78 ? -8.072 3.689 -4.181 1.00 86.31 78 SER A N 1
ATOM 616 C CA . SER A 1 78 ? -6.728 3.523 -3.632 1.00 86.31 78 SER A CA 1
ATOM 617 C C . SER A 1 78 ? -6.448 2.064 -3.298 1.00 86.31 78 SER A C 1
ATOM 619 O O . SER A 1 78 ? -7.356 1.274 -3.007 1.00 86.31 78 SER A O 1
ATOM 621 N N . ALA A 1 79 ? -5.166 1.702 -3.302 1.00 87.44 79 ALA A N 1
ATOM 622 C CA . ALA A 1 79 ? -4.748 0.379 -2.871 1.00 87.44 79 ALA A CA 1
ATOM 623 C C . ALA A 1 79 ? -5.253 0.083 -1.455 1.00 87.44 79 ALA A C 1
ATOM 625 O O . ALA A 1 79 ? -5.881 -0.955 -1.273 1.00 87.44 79 ALA A O 1
ATOM 626 N N . LEU A 1 80 ? -5.087 1.004 -0.496 1.00 89.62 80 LEU A N 1
ATOM 627 C CA . LEU A 1 80 ? -5.549 0.793 0.877 1.00 89.62 80 LEU A CA 1
ATOM 628 C C . LEU A 1 80 ? -7.059 0.532 0.955 1.00 89.62 80 LEU A C 1
ATOM 630 O O . LEU A 1 80 ? -7.484 -0.398 1.637 1.00 89.62 80 LEU A O 1
ATOM 634 N N . MET A 1 81 ? -7.869 1.308 0.229 1.00 90.19 81 MET A N 1
ATOM 635 C CA . MET A 1 81 ? -9.322 1.141 0.257 1.00 90.19 81 MET A CA 1
ATOM 636 C C . MET A 1 81 ? -9.759 -0.167 -0.411 1.00 90.19 81 MET A C 1
ATOM 638 O O . MET A 1 81 ? -10.646 -0.858 0.085 1.00 90.19 81 MET A O 1
ATOM 642 N N . THR A 1 82 ? -9.092 -0.544 -1.502 1.00 90.25 82 THR A N 1
ATOM 643 C CA . THR A 1 82 ? -9.340 -1.801 -2.218 1.00 90.25 82 THR A CA 1
ATOM 644 C C . THR A 1 82 ? -8.959 -3.018 -1.375 1.00 90.25 82 THR A C 1
ATOM 646 O O . THR A 1 82 ? -9.680 -4.012 -1.380 1.00 90.25 82 THR A O 1
ATOM 649 N N . VAL A 1 83 ? -7.852 -2.937 -0.626 1.00 90.81 83 VAL A N 1
ATOM 650 C CA . VAL A 1 83 ? -7.411 -3.990 0.298 1.00 90.81 83 VAL A CA 1
ATOM 651 C C . VAL A 1 83 ? -8.434 -4.176 1.421 1.00 90.81 83 VAL A C 1
ATOM 653 O O . VAL A 1 83 ? -8.856 -5.297 1.679 1.00 90.81 83 VAL A O 1
ATOM 656 N N . ILE A 1 84 ? -8.846 -3.084 2.074 1.00 89.12 84 ILE A N 1
ATOM 657 C CA . ILE A 1 84 ? -9.741 -3.126 3.242 1.00 89.12 84 ILE A CA 1
ATOM 658 C C . ILE A 1 84 ? -11.153 -3.584 2.860 1.00 89.12 84 ILE A C 1
ATOM 660 O O . ILE A 1 84 ? -11.779 -4.329 3.608 1.00 89.12 84 ILE A O 1
ATOM 664 N N . ASN A 1 85 ? -11.655 -3.157 1.698 1.00 89.25 85 ASN A N 1
ATOM 665 C CA . ASN A 1 85 ? -12.964 -3.581 1.195 1.00 89.25 85 ASN A CA 1
ATOM 666 C C . ASN A 1 85 ? -12.946 -4.989 0.577 1.00 89.25 85 ASN A C 1
ATOM 668 O O . ASN A 1 85 ? -13.999 -5.512 0.207 1.00 89.25 85 ASN A O 1
ATOM 672 N N . GLY A 1 86 ? -11.767 -5.591 0.417 1.00 88.00 86 GLY A N 1
ATOM 673 C CA . GLY A 1 86 ? -11.614 -6.933 -0.120 1.00 88.00 86 GLY A CA 1
ATOM 674 C C . GLY A 1 86 ? -12.125 -7.994 0.854 1.00 88.00 86 GLY A C 1
ATOM 675 O O . GLY A 1 86 ? -11.807 -7.975 2.038 1.00 88.00 86 GLY A O 1
ATOM 676 N N . SER A 1 87 ? -12.912 -8.947 0.353 1.00 87.31 87 SER A N 1
ATOM 677 C CA . SER A 1 87 ? -13.472 -10.045 1.156 1.00 87.31 87 SER A CA 1
ATOM 678 C C . SER A 1 87 ? -12.700 -11.361 1.021 1.00 87.31 87 SER A C 1
ATOM 680 O O . SER A 1 87 ? -13.157 -12.387 1.525 1.00 87.31 87 SER A O 1
ATOM 682 N N . THR A 1 88 ? -11.588 -11.375 0.281 1.00 91.50 88 THR A N 1
ATOM 683 C CA . THR A 1 88 ? -10.823 -12.603 0.012 1.00 91.50 88 THR A CA 1
ATOM 684 C C . THR A 1 88 ? -9.721 -12.819 1.049 1.00 91.50 88 THR A C 1
ATOM 686 O O . THR A 1 88 ? -9.245 -11.872 1.678 1.00 91.50 88 THR A O 1
ATOM 689 N N . SER A 1 89 ? -9.290 -14.071 1.225 1.00 90.94 89 SER A N 1
ATOM 690 C CA . SER A 1 89 ? -8.152 -14.418 2.092 1.00 90.94 89 SER A CA 1
ATOM 691 C C . SER A 1 89 ? -6.854 -13.734 1.662 1.00 90.94 89 SER A C 1
ATOM 693 O O . SER A 1 89 ? -6.013 -13.389 2.486 1.00 90.94 89 SER A O 1
ATOM 695 N N . GLU A 1 90 ? -6.715 -13.496 0.367 1.00 91.88 90 GLU A N 1
ATOM 696 C CA . GLU A 1 90 ? -5.569 -12.8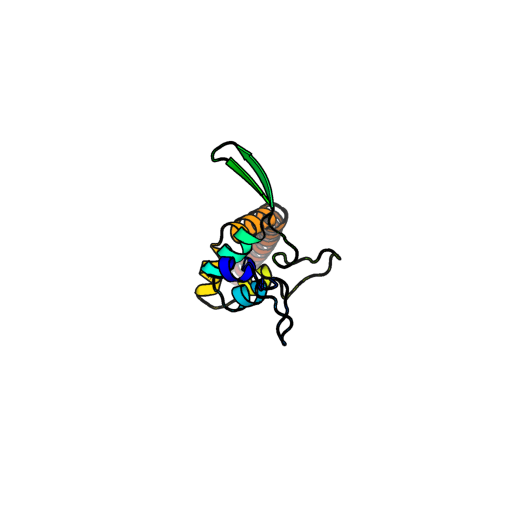72 -0.267 1.00 91.88 90 GLU A CA 1
ATOM 697 C C . GLU A 1 90 ? -5.482 -11.382 0.082 1.00 91.88 90 GLU A C 1
ATOM 699 O O . GLU A 1 90 ? -4.396 -10.853 0.319 1.00 91.88 90 GLU A O 1
ATOM 704 N N . HIS A 1 91 ? -6.631 -10.704 0.199 1.00 92.31 91 HIS A N 1
ATOM 705 C CA . HIS A 1 91 ? -6.679 -9.334 0.715 1.00 92.31 91 HIS A CA 1
ATOM 706 C C . HIS A 1 91 ? -6.223 -9.267 2.174 1.00 92.31 91 HIS A C 1
ATOM 708 O O . HIS A 1 91 ? -5.510 -8.333 2.533 1.00 92.31 91 HIS A O 1
ATOM 714 N N . LEU A 1 92 ? -6.558 -10.269 2.995 1.00 90.88 92 LEU A N 1
ATOM 715 C CA . LEU A 1 92 ? -6.112 -10.336 4.389 1.00 90.88 92 LEU A CA 1
ATOM 716 C C . LEU A 1 92 ? -4.592 -10.503 4.494 1.00 90.88 92 LEU A C 1
ATOM 718 O O . LEU A 1 92 ? -3.955 -9.792 5.271 1.00 90.88 92 LEU A O 1
ATOM 722 N N . ASP A 1 93 ? -3.994 -11.383 3.690 1.00 91.88 93 ASP A N 1
ATOM 723 C CA . ASP A 1 93 ? -2.534 -11.525 3.654 1.00 91.88 93 ASP A CA 1
ATOM 724 C C . ASP A 1 93 ? -1.845 -10.240 3.157 1.00 91.88 93 ASP A C 1
ATOM 726 O O . ASP A 1 93 ? -0.803 -9.831 3.676 1.00 91.88 93 ASP A O 1
ATOM 730 N N . MET A 1 94 ? -2.472 -9.530 2.216 1.00 90.81 94 MET A N 1
ATOM 731 C CA . MET A 1 94 ? -1.971 -8.247 1.726 1.00 90.81 94 MET A CA 1
ATOM 732 C C . MET A 1 94 ? -2.011 -7.138 2.792 1.00 90.81 94 MET A C 1
ATOM 734 O O . MET A 1 94 ? -1.093 -6.320 2.829 1.00 90.81 94 MET A O 1
ATOM 738 N N . ILE A 1 95 ? -2.985 -7.129 3.715 1.00 91.25 95 ILE A N 1
ATOM 739 C CA . ILE A 1 95 ? -2.951 -6.245 4.905 1.00 91.25 95 ILE A CA 1
ATOM 740 C C . ILE A 1 95 ? -1.700 -6.520 5.748 1.00 91.25 95 ILE A C 1
ATOM 742 O O . ILE A 1 95 ? -1.177 -5.614 6.391 1.00 91.25 95 ILE A O 1
ATOM 746 N N . GLY A 1 96 ? -1.198 -7.756 5.717 1.00 88.62 96 GLY A N 1
ATOM 747 C CA . GLY A 1 96 ? 0.041 -8.178 6.360 1.00 88.62 96 GLY A CA 1
ATOM 748 C C . GLY A 1 96 ? 1.322 -7.581 5.772 1.00 88.62 96 GLY A C 1
ATOM 749 O O . GLY A 1 96 ? 2.391 -7.825 6.324 1.00 88.62 96 GLY A O 1
ATOM 750 N N . SER A 1 97 ? 1.249 -6.831 4.670 1.00 90.38 97 SER A N 1
ATOM 751 C CA . SER A 1 97 ? 2.418 -6.182 4.074 1.00 90.38 97 SER A CA 1
ATOM 752 C C . SER A 1 97 ? 2.957 -5.061 4.968 1.00 90.38 97 SER A C 1
ATOM 754 O O . SER A 1 97 ? 2.185 -4.248 5.484 1.00 90.38 97 SER A O 1
ATOM 756 N N . GLU A 1 98 ? 4.283 -4.975 5.118 1.00 89.06 98 GLU A N 1
ATOM 757 C CA . GLU A 1 98 ? 4.952 -4.035 6.035 1.00 89.06 98 GLU A CA 1
ATOM 758 C C . GLU A 1 98 ? 4.510 -2.580 5.807 1.00 89.06 98 GLU A C 1
ATOM 760 O O . GLU A 1 98 ? 4.186 -1.856 6.752 1.00 89.06 98 GLU A O 1
ATOM 765 N N . VAL A 1 99 ? 4.441 -2.158 4.541 1.00 89.19 99 VAL A N 1
ATOM 766 C CA . VAL A 1 99 ? 4.091 -0.778 4.177 1.00 89.19 99 VAL A CA 1
ATOM 767 C C . VAL A 1 99 ? 2.642 -0.458 4.558 1.00 89.19 99 VAL A C 1
ATOM 769 O O . VAL A 1 99 ? 2.370 0.612 5.107 1.00 89.19 99 VAL A O 1
ATOM 772 N N . ILE A 1 100 ? 1.711 -1.389 4.314 1.00 90.62 100 ILE A N 1
ATOM 773 C CA . ILE A 1 100 ? 0.290 -1.213 4.648 1.00 90.62 100 ILE A CA 1
ATOM 774 C C . ILE A 1 100 ? 0.098 -1.208 6.165 1.00 90.62 100 ILE A C 1
ATOM 776 O O . ILE A 1 100 ? -0.586 -0.324 6.683 1.00 90.62 100 ILE A O 1
ATOM 780 N N . GLN A 1 101 ? 0.730 -2.139 6.887 1.00 91.62 101 GLN A N 1
ATOM 781 C CA . GLN A 1 101 ? 0.656 -2.193 8.347 1.00 91.62 101 GLN A CA 1
ATOM 782 C C . GLN A 1 101 ? 1.174 -0.912 8.991 1.00 91.62 101 GLN A C 1
ATOM 784 O O . GLN A 1 101 ? 0.536 -0.380 9.900 1.00 91.62 101 GLN A O 1
ATOM 789 N N . ARG A 1 102 ? 2.303 -0.386 8.506 1.00 91.25 102 ARG A N 1
ATOM 790 C CA . ARG A 1 102 ? 2.883 0.852 9.029 1.00 91.25 102 ARG A CA 1
ATOM 791 C C . ARG A 1 102 ? 1.975 2.051 8.780 1.00 91.25 102 ARG A C 1
ATOM 793 O O . ARG A 1 102 ? 1.716 2.817 9.704 1.00 91.25 102 ARG A O 1
ATOM 800 N N . LEU A 1 103 ? 1.408 2.155 7.577 1.00 91.31 103 LEU A N 1
ATOM 801 C CA . LEU A 1 103 ? 0.437 3.199 7.247 1.00 91.31 103 LEU A CA 1
ATOM 802 C C . LEU A 1 103 ? -0.819 3.115 8.133 1.00 91.31 103 LEU A C 1
ATOM 804 O O . LEU A 1 103 ? -1.321 4.140 8.600 1.00 91.31 103 LEU A O 1
ATOM 808 N N . LEU A 1 104 ? -1.318 1.902 8.400 1.00 92.19 104 LEU A N 1
ATOM 809 C CA . LEU A 1 104 ? -2.445 1.680 9.309 1.00 92.19 104 LEU A CA 1
ATOM 810 C C . LEU A 1 104 ? -2.098 2.060 10.749 1.00 92.19 104 LEU A C 1
ATOM 812 O O . LEU A 1 104 ? -2.912 2.691 11.419 1.00 92.19 104 LEU A O 1
ATOM 816 N N . ALA A 1 105 ? -0.903 1.703 11.219 1.00 93.00 105 ALA A N 1
ATOM 817 C CA . ALA A 1 105 ? -0.432 2.023 12.561 1.00 93.00 105 ALA A CA 1
ATOM 818 C C . ALA A 1 105 ? -0.317 3.540 12.771 1.00 93.00 105 ALA A C 1
ATOM 820 O O . ALA A 1 105 ? -0.757 4.057 13.802 1.00 93.00 105 ALA A O 1
ATOM 821 N N . ASP A 1 106 ? 0.194 4.264 11.774 1.00 92.12 106 ASP A N 1
ATOM 822 C CA . ASP A 1 106 ? 0.296 5.722 11.819 1.00 92.12 106 ASP A CA 1
ATOM 823 C C . ASP A 1 106 ? -1.095 6.377 11.848 1.00 92.12 106 ASP A C 1
ATOM 825 O O . ASP A 1 106 ? -1.364 7.226 12.703 1.00 92.12 106 ASP A O 1
ATOM 829 N N . LYS A 1 107 ? -2.031 5.924 10.999 1.00 92.06 107 LYS A N 1
ATOM 830 C CA . LYS A 1 107 ? -3.433 6.393 11.015 1.00 92.06 107 LYS A CA 1
ATOM 831 C C . LYS A 1 107 ? -4.151 6.042 12.323 1.00 92.06 107 LYS A C 1
ATOM 833 O O . LYS A 1 107 ? -4.931 6.846 12.842 1.00 92.06 107 LYS A O 1
ATOM 838 N N . TRP A 1 108 ? -3.876 4.862 12.879 1.00 93.12 108 TRP A N 1
ATOM 839 C CA . TRP A 1 108 ? -4.431 4.418 14.154 1.00 93.12 108 TRP A CA 1
ATOM 840 C C . TRP A 1 108 ? -3.993 5.330 15.296 1.00 93.12 108 TRP A C 1
ATOM 842 O O . TRP A 1 108 ? -4.820 5.817 16.073 1.00 93.12 108 TRP A O 1
ATOM 852 N N . LYS A 1 109 ? -2.688 5.600 15.367 1.00 94.19 109 LYS A N 1
ATOM 853 C CA . LYS A 1 109 ? -2.103 6.454 16.395 1.00 94.19 109 LYS A CA 1
ATOM 854 C C . LYS A 1 109 ? -2.574 7.901 16.265 1.00 94.19 109 LYS A C 1
ATOM 856 O O . LYS A 1 109 ? -2.866 8.518 17.282 1.00 94.19 109 LYS A O 1
ATOM 861 N N . ALA A 1 110 ? -2.668 8.425 15.043 1.00 92.56 110 ALA A N 1
ATOM 862 C CA . ALA A 1 110 ? -3.030 9.819 14.805 1.00 92.56 110 ALA A CA 1
ATOM 863 C C . ALA A 1 110 ? -4.516 10.125 15.046 1.00 92.56 110 ALA A C 1
ATOM 865 O O . ALA A 1 110 ? -4.833 11.182 15.581 1.00 92.56 110 ALA A O 1
ATOM 866 N N . PHE A 1 111 ? -5.424 9.231 14.639 1.00 90.88 111 PHE A N 1
ATOM 867 C CA . PHE A 1 111 ? -6.859 9.535 14.618 1.00 90.88 111 PHE A CA 1
ATOM 868 C C . PHE A 1 111 ? -7.720 8.436 15.241 1.00 90.88 111 PHE A C 1
ATOM 870 O O . PHE A 1 111 ? -8.539 8.710 16.118 1.00 90.88 111 PHE A O 1
ATOM 877 N N . ALA A 1 112 ? -7.539 7.181 14.819 1.00 90.31 112 ALA A N 1
ATOM 878 C CA . ALA A 1 112 ? -8.505 6.135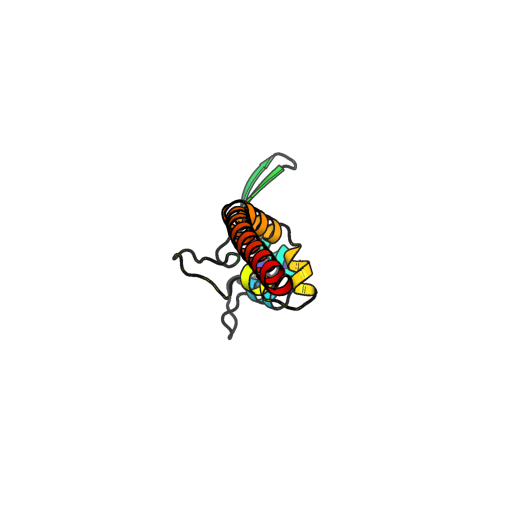 15.158 1.00 90.31 112 ALA A CA 1
ATOM 879 C C . ALA A 1 112 ? -8.562 5.833 16.664 1.00 90.31 112 ALA A C 1
ATOM 881 O O . ALA A 1 112 ? -9.644 5.574 17.185 1.00 90.31 112 ALA A O 1
ATOM 882 N N . SER A 1 113 ? -7.426 5.901 17.366 1.00 91.06 113 SER A N 1
ATOM 883 C CA . SER A 1 113 ? -7.352 5.613 18.802 1.00 91.06 113 SER A CA 1
ATOM 884 C C . SER A 1 113 ? -8.242 6.544 19.633 1.00 91.06 113 SER A C 1
ATOM 886 O O . SER A 1 113 ? -9.021 6.072 20.462 1.00 91.06 113 SER A O 1
ATOM 888 N N . VAL A 1 114 ? -8.194 7.848 19.354 1.00 90.31 114 VAL A N 1
ATOM 889 C CA . VAL A 1 114 ? -9.015 8.861 20.026 1.00 90.31 114 VAL A CA 1
ATOM 890 C C . VAL A 1 114 ? -10.483 8.684 19.652 1.00 90.31 114 VAL A C 1
ATOM 892 O O . VAL A 1 114 ? -11.329 8.550 20.534 1.00 90.31 114 VAL A O 1
ATOM 895 N N . CYS A 1 115 ? -10.789 8.581 18.357 1.00 90.88 115 CYS A N 1
ATOM 896 C CA . CYS A 1 115 ? -12.171 8.461 17.898 1.00 90.88 115 CYS A CA 1
ATOM 897 C C . CYS A 1 115 ? -12.867 7.204 18.426 1.00 90.88 115 CYS A C 1
ATOM 899 O O . CYS A 1 115 ? -14.040 7.258 18.799 1.00 90.88 115 CYS A O 1
ATOM 901 N N . ILE A 1 116 ? -12.167 6.068 18.469 1.00 91.56 116 ILE A N 1
ATOM 902 C CA . ILE A 1 116 ? -12.722 4.820 19.001 1.00 91.56 116 ILE A CA 1
ATOM 903 C C . ILE A 1 116 ? -12.912 4.925 20.506 1.00 91.56 116 ILE A C 1
ATOM 905 O O . ILE A 1 116 ? -13.953 4.489 20.996 1.00 91.56 116 ILE A O 1
ATOM 909 N N . PHE A 1 117 ? -11.964 5.512 21.237 1.00 91.25 117 PHE A N 1
ATOM 910 C CA . PHE A 1 117 ? -12.097 5.697 22.678 1.00 91.25 117 PHE A CA 1
ATOM 911 C C . PHE A 1 117 ? -13.309 6.574 23.023 1.00 91.25 117 PHE A C 1
ATOM 913 O O . PHE A 1 117 ? -14.187 6.140 23.770 1.00 91.25 117 PHE A O 1
ATOM 920 N N . GLU A 1 118 ? -13.429 7.747 22.399 1.00 91.44 118 GLU A N 1
ATOM 921 C CA . GLU A 1 118 ? -14.567 8.657 22.587 1.00 91.44 118 GLU A CA 1
ATOM 922 C C . GLU A 1 118 ? -15.895 7.987 22.217 1.00 91.44 118 GLU A C 1
ATOM 924 O O . GLU A 1 118 ? -16.848 7.969 23.001 1.00 91.44 118 GLU A O 1
ATOM 929 N N . SER A 1 119 ? -15.945 7.347 21.047 1.00 88.44 119 SER A N 1
ATOM 930 C CA . SER A 1 119 ? -17.151 6.664 20.573 1.00 88.44 119 SER A CA 1
ATOM 931 C C . SER A 1 119 ? -17.540 5.459 21.433 1.00 88.44 119 SER A C 1
ATOM 933 O O . SER A 1 119 ? -18.715 5.077 21.460 1.00 88.44 119 SER A O 1
ATOM 935 N N . SER A 1 120 ? -16.574 4.817 22.093 1.00 88.38 120 SER A N 1
ATOM 936 C CA . SER A 1 120 ? -16.823 3.678 22.981 1.00 88.38 120 SER A CA 1
ATOM 937 C C . SER A 1 120 ? -17.350 4.139 24.333 1.00 88.38 120 SER A C 1
ATOM 939 O O . SER A 1 120 ? -18.292 3.537 24.840 1.00 88.38 120 SER A O 1
ATOM 941 N N . LEU A 1 121 ? -16.825 5.241 24.883 1.00 93.12 121 LEU A N 1
ATOM 942 C CA . LEU A 1 121 ? -17.336 5.835 26.122 1.00 93.12 121 LEU A CA 1
ATOM 943 C C . LEU A 1 121 ? -18.793 6.282 25.987 1.00 93.12 121 LEU A C 1
ATOM 945 O O . LEU A 1 121 ? -19.608 5.998 26.863 1.00 93.12 121 LEU A O 1
ATOM 949 N N . ILE A 1 122 ? -19.135 6.922 24.866 1.00 92.62 122 ILE A N 1
ATOM 950 C CA . ILE A 1 122 ? -20.510 7.346 24.581 1.00 92.62 122 ILE A CA 1
ATOM 951 C C . ILE A 1 122 ? -21.440 6.129 24.483 1.00 92.62 122 ILE A C 1
ATOM 953 O O . ILE A 1 122 ? -22.510 6.107 25.083 1.00 92.62 122 ILE A O 1
ATOM 957 N N . ARG A 1 123 ? -21.043 5.074 23.762 1.00 93.81 123 ARG A N 1
ATOM 958 C CA . ARG A 1 123 ? -21.857 3.850 23.667 1.00 93.81 123 ARG A CA 1
ATOM 959 C C . ARG A 1 123 ? -22.008 3.135 25.006 1.00 93.81 123 ARG A C 1
ATOM 961 O O . ARG A 1 123 ? -23.090 2.628 25.294 1.00 93.81 123 ARG A O 1
ATOM 968 N N . LEU A 1 124 ? -20.960 3.117 25.826 1.00 94.12 124 LEU A N 1
ATOM 969 C CA . LEU A 1 124 ? -21.002 2.510 27.150 1.00 94.12 124 LEU A CA 1
ATOM 970 C C . LEU A 1 124 ? -21.959 3.263 28.082 1.00 94.12 124 LEU A C 1
ATOM 972 O O . LEU A 1 124 ? -22.751 2.623 28.768 1.00 94.12 124 LEU A O 1
ATOM 976 N N . SER A 1 125 ? -21.954 4.600 28.071 1.00 91.94 125 SER A N 1
ATOM 977 C CA . SER A 1 125 ? -22.887 5.384 28.890 1.00 91.94 125 SER A CA 1
ATOM 978 C C . SER A 1 125 ? -24.343 5.167 28.469 1.00 91.94 125 SER A C 1
ATOM 980 O O . SER A 1 125 ? -25.194 4.929 29.326 1.00 91.94 125 SER A O 1
ATOM 982 N N . TYR A 1 126 ? -24.630 5.137 27.162 1.00 93.50 126 TYR A N 1
ATOM 983 C CA . TYR A 1 126 ? -25.961 4.785 26.657 1.00 93.50 126 TYR A CA 1
ATOM 984 C C . TYR A 1 126 ? -26.387 3.370 27.063 1.00 93.50 126 TYR A C 1
ATOM 986 O O . TYR A 1 126 ? -27.554 3.150 27.391 1.00 93.50 126 TYR A O 1
ATOM 994 N N . PHE A 1 127 ? -25.468 2.405 27.053 1.00 94.50 127 PHE A N 1
ATOM 995 C CA . PHE A 1 127 ? -25.761 1.030 27.447 1.00 94.50 127 PHE A CA 1
ATOM 996 C C . PHE A 1 127 ? -26.107 0.915 28.940 1.00 94.50 127 PHE A C 1
ATOM 998 O O . PHE A 1 127 ? -27.099 0.273 29.284 1.00 94.50 127 PHE A O 1
ATOM 1005 N N . LEU A 1 128 ? -25.357 1.594 29.815 1.00 92.94 128 LEU A N 1
ATOM 1006 C CA . LEU A 1 128 ? -25.627 1.620 31.258 1.00 92.94 128 LEU A CA 1
ATOM 1007 C C . LEU A 1 128 ? -26.986 2.263 31.576 1.00 92.94 128 LEU A C 1
ATOM 1009 O O . LEU A 1 128 ? -27.779 1.672 32.303 1.00 92.94 128 LEU A O 1
ATOM 1013 N N . LEU A 1 129 ? -27.307 3.400 30.944 1.00 92.62 129 LEU A N 1
ATOM 1014 C CA . LEU A 1 129 ? -28.616 4.049 31.100 1.00 92.62 129 LEU A CA 1
ATOM 1015 C C . LEU A 1 129 ? -29.774 3.130 30.684 1.00 92.62 129 LEU A C 1
ATOM 1017 O O . LEU A 1 129 ? -30.810 3.097 31.346 1.00 92.62 129 LEU A O 1
ATOM 1021 N N . ASN A 1 130 ? -29.608 2.359 29.605 1.00 91.44 130 ASN A N 1
ATOM 1022 C CA . ASN A 1 130 ? -30.622 1.394 29.180 1.00 91.44 130 ASN A CA 1
ATOM 1023 C C . ASN A 1 130 ? -30.819 0.269 30.208 1.00 91.44 130 ASN A C 1
ATOM 1025 O O . ASN A 1 130 ? -31.961 -0.108 30.471 1.00 91.44 130 ASN A O 1
ATOM 1029 N N . ILE A 1 131 ? -29.744 -0.242 30.817 1.00 90.50 131 ILE A N 1
ATOM 1030 C CA . ILE A 1 131 ? -29.841 -1.258 31.878 1.00 90.50 131 ILE A CA 1
ATOM 1031 C C . ILE A 1 131 ? -30.577 -0.698 33.101 1.00 90.50 131 ILE A C 1
ATOM 1033 O O . ILE A 1 131 ? -31.484 -1.354 33.621 1.00 90.50 131 ILE A O 1
ATOM 1037 N N . ASP A 1 132 ? -30.242 0.520 33.530 1.00 89.38 132 ASP A N 1
ATOM 1038 C CA . ASP A 1 132 ? -30.878 1.158 34.686 1.00 89.38 132 ASP A CA 1
ATOM 1039 C C . ASP A 1 132 ? -32.388 1.335 34.474 1.00 89.38 132 ASP A C 1
ATOM 1041 O O . ASP A 1 132 ? -33.188 0.975 35.345 1.00 89.38 132 ASP A O 1
ATOM 1045 N N . ILE A 1 133 ? -32.799 1.793 33.287 1.00 87.31 133 ILE A N 1
ATOM 1046 C CA . ILE A 1 133 ? -34.214 1.953 32.920 1.00 87.31 133 ILE A CA 1
ATOM 1047 C C . ILE A 1 133 ? -34.955 0.607 32.952 1.00 87.31 133 ILE A C 1
ATOM 1049 O O . ILE A 1 133 ? -36.043 0.524 33.526 1.00 87.31 133 ILE A O 1
ATOM 1053 N N . GLN A 1 134 ? -34.374 -0.458 32.391 1.00 83.44 134 GLN A N 1
ATOM 1054 C CA . GLN A 1 134 ? -34.984 -1.795 32.406 1.00 83.44 134 GLN A CA 1
ATOM 1055 C C . GLN A 1 134 ? -35.115 -2.354 33.832 1.00 83.44 134 GLN A C 1
ATOM 1057 O O . GLN A 1 134 ? -36.137 -2.948 34.178 1.00 83.44 134 GLN A O 1
ATOM 1062 N N . SER A 1 135 ? -34.122 -2.114 34.693 1.00 77.94 135 SER A N 1
ATOM 1063 C CA . SER A 1 135 ? -34.173 -2.535 36.098 1.00 77.94 135 SER A CA 1
ATOM 1064 C C . SER A 1 135 ? -35.261 -1.806 36.902 1.00 77.94 135 SER A C 1
ATOM 1066 O O . SER A 1 135 ? -35.876 -2.396 37.791 1.00 77.94 135 SER A O 1
ATOM 1068 N N . SER A 1 136 ? -35.526 -0.538 36.570 1.00 75.06 136 SER A N 1
ATOM 1069 C CA . SER A 1 136 ? -36.582 0.278 37.179 1.00 75.06 136 SER A CA 1
ATOM 1070 C C . SER A 1 136 ? -37.979 -0.152 36.712 1.00 75.06 136 SER A C 1
ATOM 1072 O O . SER A 1 136 ? -38.917 -0.176 37.507 1.00 75.06 136 SER A O 1
ATOM 1074 N N . LEU A 1 137 ? -38.109 -0.571 35.448 1.00 74.75 137 LEU A N 1
ATOM 1075 C CA . LEU A 1 137 ? -39.347 -1.123 34.885 1.00 74.75 137 LEU A CA 1
ATOM 1076 C C . LEU A 1 137 ? -39.709 -2.504 35.452 1.00 74.75 137 LEU A C 1
ATOM 1078 O O . LEU A 1 137 ? -40.883 -2.741 35.694 1.00 74.75 137 LEU A O 1
ATOM 1082 N N . MET A 1 138 ? -38.739 -3.390 35.706 1.00 70.06 138 MET A N 1
ATOM 1083 C CA . MET A 1 138 ? -38.998 -4.718 36.300 1.00 70.06 138 MET A CA 1
ATOM 1084 C C . MET A 1 138 ? -39.328 -4.690 37.802 1.00 70.06 138 MET A C 1
ATOM 1086 O O . MET A 1 138 ? -39.817 -5.681 38.337 1.00 70.06 138 MET A O 1
ATOM 1090 N N . LYS A 1 139 ? -39.016 -3.593 38.503 1.00 62.34 139 LYS A N 1
ATOM 1091 C CA . LYS A 1 139 ? -39.321 -3.423 39.936 1.00 62.34 139 LYS A CA 1
ATOM 1092 C C . LYS A 1 139 ? -40.708 -2.814 40.200 1.00 62.34 139 LYS A C 1
ATOM 1094 O O . LYS A 1 139 ? -41.077 -2.692 41.367 1.00 62.34 139 LYS A O 1
ATOM 1099 N N . ARG A 1 140 ? -41.441 -2.413 39.157 1.00 52.03 140 ARG A N 1
ATOM 1100 C CA . ARG A 1 140 ? -42.856 -2.011 39.216 1.00 52.03 140 ARG A CA 1
ATOM 1101 C C . ARG A 1 140 ? -43.756 -3.168 38.811 1.00 52.03 140 ARG A C 1
ATOM 1103 O O . ARG A 1 140 ? -44.857 -3.235 39.394 1.00 52.03 140 ARG A O 1
#

Secondary structure (DSSP, 8-state):
-HHHHHT-SSSPPPTT---TTS--HHHHHHHTT-HHHHHHHHHHH-EEEEEETTEEEEE---TTTSSB-TTS-B-TTSHHHHHHT--SHHHHHHHTSHHHHHHHHHHIIIIIHHHHHHHHHHHHHHHHHHHHHHHHHHT-

Radius of gyration: 21.95 Å; chains: 1; bounding box: 68×32×65 Å

Sequence (140 aa):
MYSYAVRHWAKPADPNIVNAAGLTPLTLATKLGRKDIFEEMLELMKVEFWRFSDMTCSAYPLTALDTIRPDGSTNYDSALMTVINGSTSEHLDMIGSEVIQRLLADKWKAFASVCIFESSLIRLSYFLLNIDIQSSLMKR

pLDDT: mean 89.03, std 5.64, range [52.03, 96.12]

InterPro domains:
  IPR024862 Transient receptor potential cation channel subfamily V [PTHR10582] (1-129)
  IPR036770 Ankyrin repeat-containing domain superfamily [G3DSA:1.25.40.20] (1-96)
  IPR036770 Ankyrin repeat-containing domain superfamily [SSF48403] (12-44)

Foldseek 3Di:
DLVCQQVPPPHHDDQQDADPVRDGPLLVCLLVLPQVVNVVSQVVQKDWPDDDDPDTDIDTDCQQADLAHPVRDGDCSHSLNSLVPDPDPSSVVNCVDPVNVVVVVVCCVPPVVVVVVVVVVVVVVVVVVVVVVVVVVVVD